Protein AF-0000000080400754 (afdb_homodimer)

Nearest PDB structures (foldseek):
  7edx-assembly1_k  TM=5.421E-01  e=8.596E-01  Homo sapiens

Sequence (170 aa):
MCDSTTAPLRDEIGLPFAPVERAIEAVAAQHNFRVTKPAGDLINALLSEFILQLCHQGSVSASKKRVVNEVHVRTALETLYAARLMCDSTTAPLRDEIGLPFAPVERAIEAVAAQHNFRVTKPAGDLINALLSEFILQLCHQGSVSASKKRVVNEVHVRTALETLYAARL

Organism: NCBI:txid72520

Radius of gyration: 15.94 Å; Cα contacts (8 Å, |Δi|>4): 210; chains: 2; bounding box: 31×52×38 Å

pLDDT: mean 81.17, std 16.95, range [40.53, 96.94]

Structure (mmCIF, N/CA/C/O backbone):
data_AF-0000000080400754-model_v1
#
loop_
_entity.id
_entity.type
_entity.pdbx_description
1 polymer 'Histone-like transcription factor'
#
loop_
_atom_site.group_PDB
_atom_site.id
_atom_site.type_symbol
_atom_site.label_atom_id
_atom_site.label_alt_id
_atom_site.label_comp_id
_atom_site.label_asym_id
_atom_site.label_entity_id
_atom_site.label_seq_id
_atom_site.pdbx_PDB_ins_code
_atom_site.Cartn_x
_atom_site.Cartn_y
_atom_site.Cartn_z
_atom_site.occupancy
_atom_site.B_iso_or_equiv
_atom_site.auth_seq_id
_atom_site.auth_comp_id
_atom_site.auth_asym_id
_atom_site.auth_atom_id
_atom_site.pdbx_PDB_model_num
ATOM 1 N N . MET A 1 1 ? -3.416 -12.273 -19.625 1 42.16 1 MET A N 1
ATOM 2 C CA . MET A 1 1 ? -2.127 -12.125 -18.969 1 42.16 1 MET A CA 1
ATOM 3 C C . MET A 1 1 ? -2.059 -10.805 -18.203 1 42.16 1 MET A C 1
ATOM 5 O O . MET A 1 1 ? -2.871 -9.906 -18.438 1 42.16 1 MET A O 1
ATOM 9 N N . CYS A 1 2 ? -1.812 -10.633 -16.75 1 55.59 2 CYS A N 1
ATOM 10 C CA . CYS A 1 2 ? -2.094 -9.297 -16.234 1 55.59 2 CYS A CA 1
ATOM 11 C C . CYS A 1 2 ? -1.75 -8.234 -17.281 1 55.59 2 CYS A C 1
ATOM 13 O O . CYS A 1 2 ? -0.614 -7.762 -17.328 1 55.59 2 CYS A O 1
ATOM 15 N N . ASP A 1 3 ? -2.049 -8.516 -18.516 1 49.16 3 ASP A N 1
ATOM 16 C CA . ASP A 1 3 ? -1.759 -7.594 -19.609 1 49.16 3 ASP A CA 1
ATOM 17 C C . ASP A 1 3 ? -2.016 -6.148 -19.188 1 49.16 3 ASP A C 1
ATOM 19 O O . ASP A 1 3 ? -2.82 -5.887 -18.297 1 49.16 3 ASP A O 1
ATOM 23 N N . SER A 1 4 ? -1.048 -5.285 -19.578 1 45.06 4 SER A N 1
ATOM 24 C CA . SER A 1 4 ? -0.746 -3.877 -19.359 1 45.06 4 SER A CA 1
ATOM 25 C C . SER A 1 4 ? -2.016 -3.031 -19.375 1 45.06 4 SER A C 1
ATOM 27 O O . SER A 1 4 ? -1.946 -1.8 -19.391 1 45.06 4 SER A O 1
ATOM 29 N N . THR A 1 5 ? -3.016 -3.398 -20.031 1 42.09 5 THR A N 1
ATOM 30 C CA . THR A 1 5 ? -3.949 -2.283 -20.156 1 42.09 5 THR A CA 1
ATOM 31 C C . THR A 1 5 ? -4.309 -1.724 -18.781 1 42.09 5 THR A C 1
ATOM 33 O O . THR A 1 5 ? -4.773 -2.459 -17.906 1 42.09 5 THR A O 1
ATOM 36 N N . THR A 1 6 ? -3.717 -0.628 -18.438 1 45.16 6 THR A N 1
ATOM 37 C CA . THR A 1 6 ? -3.793 0.279 -17.297 1 45.16 6 THR A CA 1
ATOM 38 C C . THR A 1 6 ? -5.227 0.382 -16.797 1 45.16 6 THR A C 1
ATOM 40 O O . THR A 1 6 ? -5.949 1.316 -17.141 1 45.16 6 THR A O 1
ATOM 43 N N . ALA A 1 7 ? -6.129 -0.405 -17.234 1 44.38 7 ALA A N 1
ATOM 44 C CA . ALA A 1 7 ? -7.414 -0.085 -16.625 1 44.38 7 ALA A CA 1
ATOM 45 C C . ALA A 1 7 ? -7.309 -0.057 -15.109 1 44.38 7 ALA A C 1
ATOM 47 O O . ALA A 1 7 ? -6.797 -0.999 -14.5 1 44.38 7 ALA A O 1
ATOM 48 N N . PRO A 1 8 ? -7.031 1.095 -14.609 1 46.59 8 PRO A N 1
ATOM 49 C CA . PRO A 1 8 ? -6.766 1.295 -13.18 1 46.59 8 PRO A CA 1
ATOM 50 C C . PRO A 1 8 ? -7.645 0.418 -12.289 1 46.59 8 PRO A C 1
ATOM 52 O O . PRO A 1 8 ? -8.852 0.314 -12.516 1 46.59 8 PRO A O 1
ATOM 55 N N . LEU A 1 9 ? -7.09 -0.91 -11.891 1 52.78 9 LEU A N 1
ATOM 56 C CA . LEU A 1 9 ? -7.688 -1.558 -10.727 1 52.78 9 LEU A CA 1
ATOM 57 C C . LEU A 1 9 ? -8.578 -0.586 -9.961 1 52.78 9 LEU A C 1
ATOM 59 O O . LEU A 1 9 ? -9.305 -0.99 -9.055 1 52.78 9 LEU A O 1
ATOM 63 N N . ARG A 1 10 ? -8.266 0.669 -10.297 1 51.28 10 ARG A N 1
ATOM 64 C CA . ARG A 1 10 ? -9.109 1.66 -9.633 1 51.28 10 ARG A CA 1
ATOM 65 C C . ARG A 1 10 ? -10.586 1.352 -9.836 1 51.28 10 ARG A C 1
ATOM 67 O O . ARG A 1 10 ? -11.367 1.37 -8.883 1 51.28 10 ARG A O 1
ATOM 74 N N . ASP A 1 11 ? -10.867 1.308 -11.148 1 52.16 11 ASP A N 1
ATOM 75 C CA . ASP A 1 11 ? -12.273 1.069 -11.445 1 52.16 11 ASP A CA 1
ATOM 76 C C . ASP A 1 11 ? -12.727 -0.289 -10.914 1 52.16 11 ASP A C 1
ATOM 78 O O . ASP A 1 11 ? -13.867 -0.437 -10.469 1 52.16 11 ASP A O 1
ATOM 82 N N . GLU A 1 12 ? -11.977 -1.146 -11.062 1 50.47 12 GLU A N 1
ATOM 83 C CA . GLU A 1 12 ? -12.406 -2.48 -10.656 1 50.47 12 GLU A CA 1
ATOM 84 C C . GLU A 1 12 ? -12.312 -2.656 -9.148 1 50.47 12 GLU A C 1
ATOM 86 O O . GLU A 1 12 ? -13.18 -3.27 -8.531 1 50.47 12 GLU A O 1
ATOM 91 N N . ILE A 1 13 ? -11.227 -2.533 -8.805 1 49.5 13 ILE A N 1
ATOM 92 C CA . ILE A 1 13 ? -11.117 -2.736 -7.363 1 49.5 13 ILE A CA 1
ATOM 93 C C . ILE A 1 13 ? -11.672 -1.52 -6.629 1 49.5 13 ILE A C 1
ATOM 95 O O . ILE A 1 13 ? -11.992 -1.598 -5.441 1 49.5 13 ILE A O 1
ATOM 99 N N . GLY A 1 14 ? -12.227 -0.495 -7.59 1 48.38 14 GLY A N 1
ATOM 100 C CA . GLY A 1 14 ? -12.797 0.682 -6.949 1 48.38 14 GLY A CA 1
ATOM 101 C C . GLY A 1 14 ? -11.797 1.426 -6.078 1 48.38 14 GLY A C 1
ATOM 102 O O . GLY A 1 14 ? -10.797 0.854 -5.648 1 48.38 14 GLY A O 1
ATOM 103 N N . LEU A 1 15 ? -11.469 2.666 -6.441 1 50.78 15 LEU A N 1
ATOM 104 C CA . LEU A 1 15 ? -10.891 3.533 -5.422 1 50.78 15 LEU A CA 1
ATOM 105 C C . LEU A 1 15 ? -11.188 2.996 -4.023 1 50.78 15 LEU A C 1
ATOM 107 O O . LEU A 1 15 ? -10.312 3.012 -3.152 1 50.78 15 LEU A O 1
ATOM 111 N N . PRO A 1 16 ? -11.852 3.377 -3.234 1 50.44 16 PRO A N 1
ATOM 112 C CA . PRO A 1 16 ? -11.648 3.859 -1.865 1 50.44 16 PRO A CA 1
ATOM 113 C C . PRO A 1 16 ? -10.805 2.904 -1.021 1 50.44 16 PRO A C 1
ATOM 115 O O . PRO A 1 16 ? -11.258 1.814 -0.673 1 50.44 16 PRO A O 1
ATOM 118 N N . PHE A 1 17 ? -9.609 2.398 -1.528 1 68.12 17 PHE A N 1
ATOM 119 C CA . PHE A 1 17 ? -9.109 1.601 -0.417 1 68.12 17 PHE A CA 1
ATOM 120 C C . PHE A 1 17 ? -9.516 2.211 0.918 1 68.12 17 PHE A C 1
ATOM 122 O O . PHE A 1 17 ? -8.742 2.945 1.533 1 68.12 17 PHE A O 1
ATOM 129 N N . ALA A 1 18 ? -10.93 2.266 0.913 1 74.94 18 ALA A N 1
ATOM 130 C CA . ALA A 1 18 ? -11.523 2.793 2.137 1 74.94 18 ALA A CA 1
ATOM 131 C C . ALA A 1 18 ? -10.812 2.252 3.373 1 74.94 18 ALA A C 1
ATOM 133 O O . ALA A 1 18 ? -10.531 3 4.312 1 74.94 18 ALA A O 1
ATOM 134 N N . PRO A 1 19 ? -10.461 1.078 3.332 1 76.19 19 PRO A N 1
ATOM 135 C CA . PRO A 1 19 ? -9.812 0.575 4.547 1 76.19 19 PRO A CA 1
ATOM 136 C C . PRO A 1 19 ? -8.414 1.142 4.754 1 76.19 19 PRO A C 1
ATOM 138 O O . PRO A 1 19 ? -7.984 1.347 5.891 1 76.19 19 PRO A O 1
ATOM 141 N N . VAL A 1 20 ? -7.727 1.299 3.629 1 83.31 20 VAL A N 1
ATOM 142 C CA . VAL A 1 20 ? -6.41 1.92 3.738 1 83.31 20 VAL A CA 1
ATOM 143 C C . VAL A 1 20 ? -6.559 3.365 4.211 1 83.31 20 VAL A C 1
ATOM 145 O O . VAL A 1 20 ? -5.805 3.824 5.066 1 83.31 20 VAL A O 1
ATOM 148 N N . GLU A 1 21 ? -7.57 4.039 3.662 1 84.75 21 GLU A N 1
ATOM 149 C CA . GLU A 1 21 ? -7.855 5.406 4.094 1 84.75 21 GLU A CA 1
ATOM 150 C C . GLU A 1 21 ? -8.18 5.457 5.582 1 84.75 21 GLU A C 1
ATOM 152 O O . GLU A 1 21 ? -7.695 6.332 6.301 1 84.75 21 GLU A O 1
ATOM 157 N N . ARG A 1 22 ? -8.891 4.559 5.98 1 84.31 22 ARG A N 1
ATOM 158 C CA . ARG A 1 22 ? -9.266 4.5 7.391 1 84.31 22 ARG A CA 1
ATOM 159 C C . ARG A 1 22 ? -8.039 4.25 8.266 1 84.31 22 ARG A C 1
ATOM 161 O O . ARG A 1 22 ? -7.922 4.82 9.352 1 84.31 22 ARG A O 1
ATOM 168 N N . ALA A 1 23 ? -7.191 3.328 7.777 1 84.06 23 ALA A N 1
ATOM 169 C CA . ALA A 1 23 ? -5.953 3.049 8.508 1 84.06 23 ALA A CA 1
ATOM 170 C C . ALA A 1 23 ? -5.086 4.301 8.617 1 84.06 23 ALA A C 1
ATOM 172 O O . ALA A 1 23 ? -4.547 4.598 9.68 1 84.06 23 ALA A O 1
ATOM 173 N N . ILE A 1 24 ? -5.062 5.008 7.559 1 88.38 24 ILE A N 1
ATOM 174 C CA . ILE A 1 24 ? -4.297 6.254 7.535 1 88.38 24 ILE A CA 1
ATOM 175 C C . ILE A 1 24 ? -4.926 7.258 8.5 1 88.38 24 ILE A C 1
ATOM 177 O O . ILE A 1 24 ? -4.223 7.887 9.297 1 88.38 24 ILE A O 1
ATOM 181 N N . GLU A 1 25 ? -6.191 7.328 8.406 1 87.31 25 GLU A N 1
ATOM 182 C CA . GLU A 1 25 ? -6.898 8.258 9.281 1 87.31 25 GLU A CA 1
ATOM 183 C C . GLU A 1 25 ? -6.676 7.914 10.75 1 87.31 25 GLU A C 1
ATOM 185 O O . GLU A 1 25 ? -6.512 8.805 11.586 1 87.31 25 GLU A O 1
ATOM 190 N N . ALA A 1 26 ? -6.719 6.633 11.016 1 85.31 26 ALA A N 1
ATOM 191 C CA . ALA A 1 26 ? -6.504 6.172 12.383 1 85.31 26 ALA A CA 1
ATOM 192 C C . ALA A 1 26 ? -5.109 6.547 12.875 1 85.31 26 ALA A C 1
ATOM 194 O O . ALA A 1 26 ? -4.949 7.055 13.984 1 85.31 26 ALA A O 1
ATOM 195 N N . VAL A 1 27 ? -4.156 6.332 12.094 1 84.56 27 VAL A N 1
ATOM 196 C CA . VAL A 1 27 ? -2.781 6.66 12.445 1 84.56 27 VAL A CA 1
ATOM 197 C C . VAL A 1 27 ? -2.621 8.172 12.547 1 84.56 27 VAL A C 1
ATOM 199 O O . VAL A 1 27 ? -1.955 8.68 13.453 1 84.56 27 VAL A O 1
ATOM 202 N N . ALA A 1 28 ? -3.262 8.828 11.602 1 86.94 28 ALA A N 1
ATOM 203 C CA . ALA A 1 28 ? -3.219 10.289 11.586 1 86.94 28 ALA A CA 1
ATOM 204 C C . ALA A 1 28 ? -3.793 10.867 12.875 1 86.94 28 ALA A C 1
ATOM 206 O O . ALA A 1 28 ? -3.25 11.828 13.422 1 86.94 28 ALA A O 1
ATOM 207 N N . ALA A 1 29 ? -4.84 10.32 13.273 1 86.5 29 ALA A N 1
ATOM 208 C CA . ALA A 1 29 ? -5.473 10.773 14.508 1 86.5 29 ALA A CA 1
ATOM 209 C C . ALA A 1 29 ? -4.559 10.547 15.711 1 86.5 29 ALA A C 1
ATOM 211 O O . ALA A 1 29 ? -4.5 11.383 16.625 1 86.5 29 ALA A O 1
ATOM 212 N N . GLN A 1 30 ? -3.9 9.453 15.703 1 85.75 30 GLN A N 1
ATOM 213 C CA . GLN A 1 30 ? -3.02 9.094 16.812 1 85.75 30 GLN A CA 1
ATOM 214 C C . GLN A 1 30 ? -1.79 10 16.844 1 85.75 30 GLN A C 1
ATOM 216 O O . GLN A 1 30 ? -1.246 10.266 17.922 1 85.75 30 GLN A O 1
ATOM 221 N N . HIS A 1 31 ? -1.426 10.438 15.727 1 84.5 31 HIS A N 1
ATOM 222 C CA . HIS A 1 31 ? -0.169 11.18 15.648 1 84.5 31 HIS A CA 1
ATOM 223 C C . HIS A 1 31 ? -0.409 12.641 15.297 1 84.5 31 HIS A C 1
ATOM 225 O O . HIS A 1 31 ? 0.538 13.383 15.023 1 84.5 31 HIS A O 1
ATOM 231 N N . ASN A 1 32 ? -1.635 13.023 15.172 1 87 32 ASN A N 1
ATOM 232 C CA . ASN A 1 32 ? -2.045 14.414 14.984 1 87 32 ASN A CA 1
ATOM 233 C C . ASN A 1 32 ? -1.575 14.953 13.641 1 87 32 ASN A C 1
ATOM 235 O O . ASN A 1 32 ? -0.951 16.016 13.578 1 87 32 ASN A O 1
ATOM 239 N N . PHE A 1 33 ? -1.796 14.188 12.609 1 89.88 33 PHE A N 1
ATOM 240 C CA . PHE A 1 33 ? -1.544 14.68 11.266 1 89.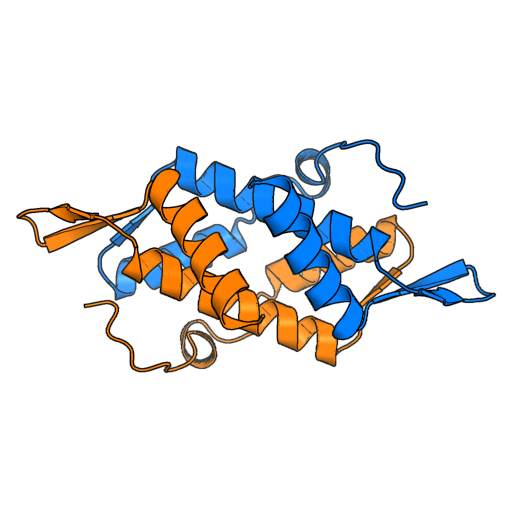88 33 PHE A CA 1
ATOM 241 C C . PHE A 1 33 ? -2.746 14.43 10.359 1 89.88 33 PHE A C 1
ATOM 243 O O . PHE A 1 33 ? -3.672 13.711 10.734 1 89.88 33 PHE A O 1
ATOM 250 N N . ARG A 1 34 ? -2.705 15.164 9.281 1 92.81 34 ARG A N 1
ATOM 251 C CA . ARG A 1 34 ? -3.758 14.961 8.289 1 92.81 34 ARG A CA 1
ATOM 252 C C . ARG A 1 34 ? -3.168 14.727 6.902 1 92.81 34 ARG A C 1
ATOM 254 O O . ARG A 1 34 ? -2.08 15.219 6.598 1 92.81 34 ARG A O 1
ATOM 261 N N . VAL A 1 35 ?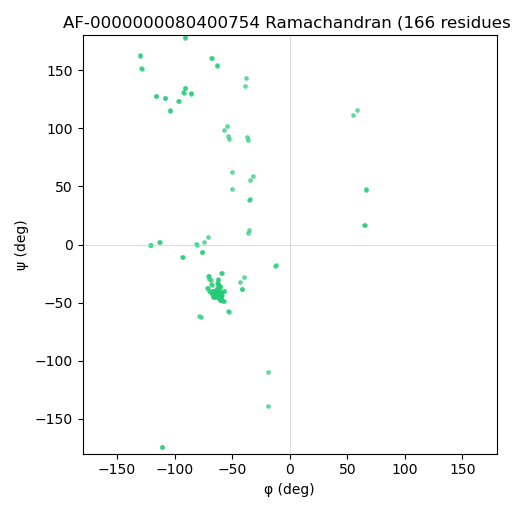 -3.938 13.992 6.16 1 94.81 35 VAL A N 1
ATOM 262 C CA . VAL A 1 35 ? -3.6 13.742 4.762 1 94.81 35 VAL A CA 1
ATOM 263 C C . VAL A 1 35 ? -4.555 14.508 3.852 1 94.81 35 VAL A C 1
ATOM 265 O O . VAL A 1 35 ? -5.773 14.422 4.004 1 94.81 35 VAL A O 1
ATOM 268 N N . THR A 1 36 ? -3.986 15.258 2.988 1 95 36 THR A N 1
ATOM 269 C CA . THR A 1 36 ? -4.82 16.031 2.072 1 95 36 THR A CA 1
ATOM 270 C C . THR A 1 36 ? -5.547 15.109 1.099 1 95 36 THR A C 1
ATOM 272 O O . THR A 1 36 ? -5.133 13.961 0.895 1 95 36 THR A O 1
ATOM 275 N N . LYS A 1 37 ? -6.598 15.602 0.5 1 93.5 37 LYS A N 1
ATOM 276 C CA . LYS A 1 37 ? -7.379 14.812 -0.445 1 93.5 37 LYS A CA 1
ATOM 277 C C . LYS A 1 37 ? -6.523 14.367 -1.629 1 93.5 37 LYS A C 1
ATOM 279 O O . LYS A 1 37 ? -6.523 13.188 -1.994 1 93.5 37 LYS A O 1
ATOM 284 N N . PRO A 1 38 ? -5.75 15.234 -2.244 1 95 38 PRO A N 1
ATOM 285 C CA . PRO A 1 38 ? -4.914 14.797 -3.365 1 95 38 PRO A CA 1
ATOM 286 C C . PRO A 1 38 ? -3.877 13.758 -2.957 1 95 38 PRO A C 1
ATOM 288 O O . PRO A 1 38 ? -3.557 12.859 -3.74 1 95 38 PRO A O 1
ATOM 291 N N . ALA A 1 39 ? -3.381 13.859 -1.787 1 95.06 39 ALA A N 1
ATOM 292 C CA . ALA A 1 39 ? -2.43 12.875 -1.284 1 95.06 39 ALA A CA 1
ATOM 293 C C . ALA A 1 39 ? -3.094 11.508 -1.116 1 95.06 39 ALA A C 1
ATOM 295 O O . ALA A 1 39 ? -2.516 10.484 -1.48 1 95.06 39 ALA A O 1
ATOM 296 N N . GLY A 1 40 ? -4.25 11.539 -0.586 1 92.06 40 GLY A N 1
ATOM 297 C CA . GLY A 1 40 ? -5.023 10.305 -0.489 1 92.06 40 GLY A CA 1
ATOM 298 C C . GLY A 1 40 ? -5.285 9.656 -1.835 1 92.06 40 GLY A C 1
ATOM 299 O O . GLY A 1 40 ? -5.172 8.438 -1.975 1 92.06 40 GLY A O 1
ATOM 300 N N . ASP A 1 41 ? -5.645 10.453 -2.793 1 90.69 41 ASP A N 1
ATOM 301 C CA . ASP A 1 41 ? -5.867 9.961 -4.148 1 90.69 41 ASP A CA 1
ATOM 302 C C . ASP A 1 41 ? -4.594 9.336 -4.719 1 90.69 41 ASP A C 1
ATOM 304 O O . ASP A 1 41 ? -4.648 8.32 -5.406 1 90.69 41 ASP A O 1
ATOM 308 N N . LEU A 1 42 ? -3.525 9.898 -4.406 1 92.19 42 LEU A N 1
ATOM 309 C CA . LEU A 1 42 ? -2.244 9.398 -4.898 1 92.19 42 LEU A CA 1
ATOM 310 C C . LEU A 1 42 ? -1.901 8.055 -4.258 1 92.19 42 LEU A C 1
ATOM 312 O O . LEU A 1 42 ? -1.444 7.137 -4.938 1 92.19 42 LEU A O 1
ATOM 316 N N . ILE A 1 43 ? -2.172 7.961 -3.029 1 92.31 43 ILE A N 1
ATOM 317 C CA . ILE A 1 43 ? -1.912 6.715 -2.314 1 92.31 43 ILE A CA 1
ATOM 318 C C . ILE A 1 43 ? -2.758 5.59 -2.91 1 92.31 43 ILE A C 1
ATOM 320 O O . ILE A 1 43 ? -2.256 4.492 -3.158 1 92.31 43 ILE A O 1
ATOM 324 N N . ASN A 1 44 ? -3.938 5.863 -3.184 1 89.44 44 ASN A N 1
ATOM 325 C CA . ASN A 1 44 ? -4.82 4.867 -3.775 1 89.44 44 ASN A CA 1
ATOM 326 C C . ASN A 1 44 ? -4.348 4.453 -5.164 1 89.44 44 ASN A C 1
ATOM 328 O O . ASN A 1 44 ? -4.406 3.273 -5.52 1 89.44 44 ASN A O 1
ATOM 332 N N . ALA A 1 45 ? -3.953 5.414 -5.906 1 89.19 45 ALA A N 1
ATOM 333 C CA . ALA A 1 45 ? -3.436 5.129 -7.242 1 89.19 45 ALA A CA 1
ATOM 334 C C . ALA A 1 45 ? -2.174 4.273 -7.168 1 89.19 45 ALA A C 1
ATOM 336 O O . ALA A 1 45 ? -2.008 3.334 -7.949 1 89.19 45 ALA A O 1
ATOM 337 N N . LEU A 1 46 ? -1.343 4.57 -6.23 1 91.25 46 LEU A N 1
ATOM 338 C CA . LEU A 1 46 ? -0.098 3.832 -6.047 1 91.25 46 LEU A CA 1
ATOM 339 C C . LEU A 1 46 ? -0.377 2.391 -5.633 1 91.25 46 LEU A C 1
ATOM 341 O O . LEU A 1 46 ? 0.242 1.46 -6.152 1 91.25 46 LEU A O 1
ATOM 345 N N . LEU A 1 47 ? -1.283 2.24 -4.746 1 89.56 47 LEU A N 1
ATOM 346 C CA . LEU A 1 47 ? -1.639 0.906 -4.273 1 89.56 47 LEU A CA 1
ATOM 347 C C . LEU A 1 47 ? -2.229 0.069 -5.402 1 89.56 47 LEU A C 1
ATOM 349 O O . LEU A 1 47 ? -1.89 -1.107 -5.551 1 89.56 47 LEU A O 1
ATOM 353 N N . SER A 1 48 ? -3.033 0.692 -6.227 1 87.31 48 SER A N 1
ATOM 354 C CA . SER A 1 48 ? -3.613 0.004 -7.375 1 87.31 48 SER A CA 1
ATOM 355 C C . SER A 1 48 ? -2.535 -0.431 -8.359 1 87.31 48 SER A C 1
ATOM 357 O O . SER A 1 48 ? -2.561 -1.558 -8.859 1 87.31 48 SER A O 1
ATOM 359 N N . GLU A 1 49 ? -1.64 0.381 -8.602 1 89.69 49 GLU A N 1
ATOM 360 C CA . GLU A 1 49 ? -0.542 0.054 -9.508 1 89.69 49 GLU A CA 1
ATOM 361 C C . GLU A 1 49 ? 0.349 -1.039 -8.922 1 89.69 49 GLU A C 1
ATOM 363 O O . GLU A 1 49 ? 0.813 -1.922 -9.648 1 89.69 49 GLU A O 1
ATOM 368 N N . PHE A 1 50 ? 0.539 -0.866 -7.617 1 90.62 50 PHE A N 1
ATOM 369 C CA . PHE A 1 50 ? 1.35 -1.861 -6.922 1 90.62 50 PHE A CA 1
ATOM 370 C C . PHE A 1 50 ? 0.732 -3.248 -7.051 1 90.62 50 PHE A C 1
ATOM 372 O O . PHE A 1 50 ? 1.428 -4.215 -7.371 1 90.62 50 PHE A O 1
ATOM 379 N N . ILE A 1 51 ? -0.469 -3.402 -6.883 1 90.25 51 ILE A N 1
ATOM 380 C CA . ILE A 1 51 ? -1.165 -4.684 -6.969 1 90.25 51 ILE A CA 1
ATOM 381 C C . ILE A 1 51 ? -1.084 -5.219 -8.398 1 90.25 51 ILE A C 1
ATOM 383 O O . ILE A 1 51 ? -0.869 -6.414 -8.609 1 90.25 51 ILE A O 1
ATOM 387 N N . LEU A 1 52 ? -1.232 -4.355 -9.297 1 88.88 52 LEU A N 1
ATOM 388 C CA . LEU A 1 52 ? -1.114 -4.766 -10.695 1 88.88 52 LEU A CA 1
ATOM 389 C C . LEU A 1 52 ? 0.292 -5.277 -10.992 1 88.88 52 LEU A C 1
ATOM 391 O O . LEU A 1 52 ? 0.458 -6.266 -11.711 1 88.88 52 LEU A O 1
ATOM 395 N N . GLN A 1 53 ? 1.3 -4.598 -10.492 1 92.19 53 GLN A N 1
ATOM 396 C CA . GLN A 1 53 ? 2.682 -5.02 -10.695 1 92.19 53 GLN A CA 1
ATOM 397 C C . GLN A 1 53 ? 2.936 -6.383 -10.055 1 92.19 53 GLN A C 1
ATOM 399 O O . GLN A 1 53 ? 3.725 -7.18 -10.57 1 92.19 53 GLN A O 1
ATOM 404 N N . LEU A 1 54 ? 2.248 -6.648 -8.93 1 92.69 54 LEU A N 1
ATOM 405 C CA . LEU A 1 54 ? 2.375 -7.969 -8.32 1 92.69 54 LEU A CA 1
ATOM 406 C C . LEU A 1 54 ? 1.979 -9.062 -9.297 1 92.69 54 LEU A C 1
ATOM 408 O O . LEU A 1 54 ? 2.715 -10.039 -9.484 1 92.69 54 LEU A O 1
ATOM 412 N N . CYS A 1 55 ? 0.876 -8.898 -9.906 1 89.56 55 CYS A N 1
ATOM 413 C CA . CYS A 1 55 ? 0.393 -9.867 -10.883 1 89.56 55 CYS A CA 1
ATOM 414 C C . CYS A 1 55 ? 1.406 -10.062 -12.008 1 89.56 55 CYS A C 1
ATOM 416 O O . CYS A 1 55 ? 1.659 -11.188 -12.43 1 89.56 55 CYS A O 1
ATOM 418 N N . HIS A 1 56 ? 1.99 -9.047 -12.43 1 89.69 56 HIS A N 1
ATOM 419 C CA . HIS A 1 56 ? 2.932 -9.086 -13.539 1 89.69 56 HIS A CA 1
ATOM 420 C C . HIS A 1 56 ? 4.223 -9.797 -13.148 1 89.69 56 HIS A C 1
ATOM 422 O O . HIS A 1 56 ? 4.879 -10.414 -13.992 1 89.69 56 HIS A O 1
ATOM 428 N N . GLN A 1 57 ? 4.578 -9.773 -11.836 1 92.88 57 GLN A N 1
ATOM 429 C CA . GLN A 1 57 ? 5.879 -10.258 -11.391 1 92.88 57 GLN A CA 1
ATOM 430 C C . GLN A 1 57 ? 5.805 -11.727 -10.977 1 92.88 57 GLN A C 1
ATOM 432 O O . GLN A 1 57 ? 6.836 -12.375 -10.789 1 92.88 57 GLN A O 1
ATOM 437 N N . GLY A 1 58 ? 4.633 -12.289 -10.852 1 93.19 58 GLY A N 1
ATOM 438 C CA . GLY A 1 58 ? 4.469 -13.664 -10.414 1 93.19 58 GLY A CA 1
ATOM 439 C C . GLY A 1 58 ? 5.094 -14.672 -11.367 1 93.19 58 GLY A C 1
ATOM 440 O O . GLY A 1 58 ? 5.32 -14.367 -12.539 1 93.19 58 GLY A O 1
ATOM 441 N N . SER A 1 59 ? 5.461 -15.797 -10.805 1 93.31 59 SER A N 1
ATOM 442 C CA . SER A 1 59 ? 5.992 -16.891 -11.609 1 93.31 59 SER A CA 1
ATOM 443 C C . SER A 1 59 ? 4.871 -17.766 -12.164 1 93.31 59 SER A C 1
ATOM 445 O O . SER A 1 59 ? 3.914 -18.078 -11.453 1 93.31 59 SER A O 1
ATOM 447 N N . VAL A 1 60 ? 4.906 -18.031 -13.453 1 88.06 60 VAL A N 1
ATOM 448 C CA . VAL A 1 60 ? 3.879 -18.828 -14.117 1 88.06 60 VAL A CA 1
ATOM 449 C C . VAL A 1 60 ? 4.344 -20.281 -14.219 1 88.06 60 VAL A C 1
ATOM 451 O O . VAL A 1 60 ? 5.473 -20.547 -14.633 1 88.06 60 VAL A O 1
ATOM 454 N N . SER A 1 61 ? 3.531 -21.172 -13.672 1 83.69 61 SER A N 1
ATOM 455 C CA . SER A 1 61 ? 3.781 -22.609 -13.789 1 83.69 61 SER A CA 1
ATOM 456 C C . SER A 1 61 ? 3.096 -23.188 -15.016 1 83.69 61 SER A C 1
ATOM 458 O O . SER A 1 61 ? 2.455 -22.469 -15.781 1 83.69 61 SER A O 1
ATOM 460 N N . ALA A 1 62 ? 3.311 -24.469 -15.188 1 85.69 62 ALA A N 1
ATOM 461 C CA . ALA A 1 62 ? 2.703 -25.203 -16.281 1 85.69 62 ALA A CA 1
ATOM 462 C C . ALA A 1 62 ? 1.18 -25.125 -16.219 1 85.69 62 ALA A C 1
ATOM 464 O O . ALA A 1 62 ? 0.506 -25.172 -17.25 1 85.69 62 ALA A O 1
ATOM 465 N N . SER A 1 63 ? 0.57 -24.906 -15.078 1 84.88 63 SER A N 1
ATOM 466 C CA . SER A 1 63 ? -0.869 -24.812 -14.859 1 84.88 63 SER A CA 1
ATOM 467 C C . SER A 1 63 ? -1.396 -23.422 -15.227 1 84.88 63 SER A C 1
ATOM 469 O O . SER A 1 63 ? -2.6 -23.172 -15.156 1 84.88 63 SER A O 1
ATOM 471 N N . LYS A 1 64 ? -0.428 -22.625 -15.672 1 84 64 LYS A N 1
ATOM 472 C CA . LYS A 1 64 ? -0.716 -21.234 -16.047 1 84 64 LYS A CA 1
ATOM 473 C C . LYS A 1 64 ? -1.176 -20.422 -14.852 1 84 64 LYS A C 1
ATOM 475 O O . LYS A 1 64 ? -1.895 -19.438 -15 1 84 64 LYS A O 1
ATOM 480 N N . LYS A 1 65 ? -0.872 -21.031 -13.672 1 86.69 65 LYS A N 1
ATOM 481 C CA . LYS A 1 65 ? -1.177 -20.266 -12.453 1 86.69 65 LYS A CA 1
ATOM 482 C C . LYS A 1 65 ? 0.027 -19.453 -12 1 86.69 65 LYS A C 1
ATOM 484 O O . LYS A 1 65 ? 1.15 -19.953 -11.961 1 86.69 65 LYS A O 1
ATOM 489 N N . ARG A 1 66 ? -0.239 -18.203 -11.734 1 92.19 66 ARG A N 1
ATOM 490 C CA . ARG A 1 66 ? 0.846 -17.344 -11.266 1 92.19 66 ARG A CA 1
ATOM 491 C C . ARG A 1 66 ? 0.94 -17.359 -9.742 1 92.19 66 ARG A C 1
ATOM 493 O O . ARG A 1 66 ? -0.08 -17.359 -9.055 1 92.19 66 ARG A O 1
ATOM 500 N N . VAL A 1 67 ? 2.191 -17.5 -9.289 1 95.12 67 VAL A N 1
ATOM 501 C CA . VAL A 1 67 ? 2.43 -17.438 -7.855 1 95.12 67 VAL A CA 1
ATOM 502 C C . VAL A 1 67 ? 3.305 -16.234 -7.527 1 95.12 67 VAL A C 1
ATOM 504 O O . VAL A 1 67 ? 4.355 -16.031 -8.141 1 95.12 67 VAL A O 1
ATOM 507 N N . VAL A 1 68 ? 2.863 -15.461 -6.633 1 96.25 68 VAL A N 1
ATOM 508 C CA . VAL A 1 68 ? 3.586 -14.289 -6.152 1 96.25 68 VAL A CA 1
ATOM 509 C C . VAL A 1 68 ? 4.199 -14.586 -4.785 1 96.25 68 VAL A C 1
ATOM 511 O O . VAL A 1 68 ? 3.48 -14.883 -3.828 1 96.25 68 VAL A O 1
ATOM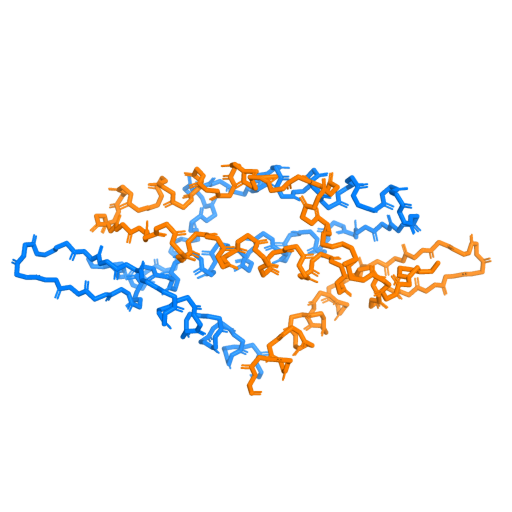 514 N N . ASN A 1 69 ? 5.488 -14.586 -4.684 1 96.88 69 ASN A N 1
ATOM 515 C CA . ASN A 1 69 ? 6.211 -14.742 -3.428 1 96.88 69 ASN A CA 1
ATOM 516 C C . ASN A 1 69 ? 6.918 -13.453 -3.02 1 96.88 69 ASN A C 1
ATOM 518 O O . ASN A 1 69 ? 6.707 -12.406 -3.629 1 96.88 69 ASN A O 1
ATOM 522 N N . GLU A 1 70 ? 7.734 -13.461 -1.95 1 96.81 70 GLU A N 1
ATOM 523 C CA . GLU A 1 70 ? 8.359 -12.281 -1.366 1 96.81 70 GLU A CA 1
ATOM 524 C C . GLU A 1 70 ? 9.289 -11.594 -2.365 1 96.81 70 GLU A C 1
ATOM 526 O O . GLU A 1 70 ? 9.398 -10.367 -2.385 1 96.81 70 GLU A O 1
ATOM 531 N N . VAL A 1 71 ? 9.945 -12.5 -3.166 1 96.38 71 VAL A N 1
ATOM 532 C CA . VAL A 1 71 ? 10.867 -11.953 -4.152 1 96.38 71 VAL A CA 1
ATOM 533 C C . VAL A 1 71 ? 10.094 -11.117 -5.172 1 96.38 71 VAL A C 1
ATOM 535 O O . VAL A 1 71 ? 10.531 -10.023 -5.539 1 96.38 71 VAL A O 1
ATOM 538 N N . HIS A 1 72 ? 8.914 -11.594 -5.566 1 96.62 72 HIS A N 1
ATOM 539 C CA . HIS A 1 72 ? 8.078 -10.867 -6.52 1 96.62 72 HIS A CA 1
ATOM 540 C C . HIS A 1 72 ? 7.551 -9.57 -5.914 1 96.62 72 HIS A C 1
ATOM 542 O O . HIS A 1 72 ? 7.398 -8.57 -6.617 1 96.62 72 HIS A O 1
ATOM 548 N N . VAL A 1 73 ? 7.246 -9.508 -4.613 1 95.94 73 VAL A N 1
ATOM 549 C CA . VAL A 1 73 ? 6.781 -8.305 -3.934 1 95.94 73 VAL A CA 1
ATOM 550 C C . VAL A 1 73 ? 7.863 -7.227 -3.996 1 95.94 73 VAL A C 1
ATOM 552 O O . VAL A 1 73 ? 7.582 -6.066 -4.312 1 95.94 73 VAL A O 1
ATOM 555 N N . ARG A 1 74 ? 9.031 -7.613 -3.768 1 94.69 74 ARG A N 1
ATOM 556 C CA . ARG A 1 74 ? 10.148 -6.668 -3.783 1 94.69 74 ARG A CA 1
ATOM 557 C C . ARG A 1 74 ? 10.375 -6.121 -5.188 1 94.69 74 ARG A C 1
ATOM 559 O O . ARG A 1 74 ? 10.578 -4.918 -5.363 1 94.69 74 ARG A O 1
ATOM 566 N N . THR A 1 75 ? 10.336 -7.059 -6.098 1 94.88 75 THR A N 1
ATOM 567 C CA . THR A 1 75 ? 10.531 -6.633 -7.48 1 94.88 75 THR A CA 1
ATOM 568 C C . THR A 1 75 ? 9.414 -5.684 -7.914 1 94.88 75 THR A C 1
ATOM 570 O O . THR A 1 75 ? 9.656 -4.738 -8.664 1 94.88 75 THR A O 1
ATOM 573 N N . ALA A 1 76 ? 8.211 -5.926 -7.496 1 93.31 76 ALA A N 1
ATOM 574 C CA . ALA A 1 76 ? 7.078 -5.055 -7.801 1 93.31 76 ALA A CA 1
ATOM 575 C C . ALA A 1 76 ? 7.281 -3.66 -7.211 1 93.31 76 ALA A C 1
ATOM 577 O O . ALA A 1 76 ? 7.004 -2.654 -7.867 1 93.31 76 ALA A O 1
ATOM 578 N N . LEU A 1 77 ? 7.746 -3.611 -5.926 1 93.06 77 LEU A N 1
ATOM 579 C CA . LEU A 1 77 ? 8.031 -2.336 -5.273 1 93.06 77 LEU A CA 1
ATOM 580 C C . LEU A 1 77 ? 9.117 -1.573 -6.02 1 93.06 77 LEU A C 1
ATOM 582 O O . LEU A 1 77 ? 8.984 -0.37 -6.258 1 93.06 77 LEU A O 1
ATOM 586 N N . GLU A 1 78 ? 10.133 -2.312 -6.41 1 91.31 78 GLU A N 1
ATOM 587 C CA . GLU A 1 78 ? 11.219 -1.719 -7.184 1 91.31 78 GLU A CA 1
ATOM 588 C C . GLU A 1 78 ? 10.711 -1.143 -8.5 1 91.31 78 GLU A C 1
ATOM 590 O O . GLU A 1 78 ? 11.07 -0.026 -8.875 1 91.31 78 GLU A O 1
ATOM 595 N N . THR A 1 79 ? 9.906 -1.886 -9.18 1 90.94 79 THR A N 1
ATOM 596 C CA . THR A 1 79 ? 9.359 -1.458 -10.461 1 90.94 79 THR A CA 1
ATOM 597 C C . THR A 1 79 ? 8.469 -0.228 -10.281 1 90.94 79 THR A C 1
ATOM 599 O O . THR A 1 79 ? 8.562 0.725 -11.062 1 90.94 79 THR A O 1
ATOM 602 N N . LEU A 1 80 ? 7.66 -0.201 -9.289 1 87.25 80 LEU A N 1
ATOM 603 C CA . LEU A 1 80 ? 6.777 0.92 -8.984 1 87.25 80 LEU A CA 1
ATOM 604 C C . LEU A 1 80 ? 7.582 2.188 -8.719 1 87.25 80 LEU A C 1
ATOM 606 O O . LEU A 1 80 ? 7.273 3.25 -9.266 1 87.25 80 LEU A O 1
ATOM 610 N N . TYR A 1 81 ? 8.594 2.039 -7.898 1 87.69 81 TYR A N 1
ATOM 611 C CA . TYR A 1 81 ? 9.422 3.189 -7.551 1 87.69 81 TYR A CA 1
ATOM 612 C C . TYR A 1 81 ? 10.219 3.676 -8.758 1 87.69 81 TYR A C 1
ATOM 614 O O . TYR A 1 81 ? 10.297 4.879 -9.008 1 87.69 81 TYR A O 1
ATOM 622 N N . ALA A 1 82 ? 10.758 2.789 -9.484 1 86.38 82 ALA A N 1
ATOM 623 C CA . ALA A 1 82 ? 11.57 3.141 -10.648 1 86.38 82 ALA A CA 1
ATOM 624 C C . ALA A 1 82 ? 10.734 3.877 -11.688 1 86.38 82 ALA A C 1
ATOM 626 O O . ALA A 1 82 ? 11.242 4.75 -12.398 1 86.38 82 ALA A O 1
ATOM 627 N N . ALA A 1 83 ? 9.477 3.615 -11.773 1 80.56 83 ALA A N 1
ATOM 628 C CA . ALA A 1 83 ? 8.578 4.23 -12.75 1 80.56 83 ALA A CA 1
ATOM 629 C C . ALA A 1 83 ? 8.227 5.66 -12.344 1 80.56 83 ALA A C 1
ATOM 631 O O . ALA A 1 83 ? 7.699 6.43 -13.148 1 80.56 83 ALA A O 1
ATOM 632 N N . ARG A 1 84 ? 8.609 6.16 -11.172 1 77.12 84 ARG A N 1
ATOM 633 C CA . ARG A 1 84 ? 8.203 7.465 -10.664 1 77.12 84 ARG A CA 1
ATOM 634 C C . ARG A 1 84 ? 9.414 8.359 -10.414 1 77.12 84 ARG A C 1
ATOM 636 O O . ARG A 1 84 ? 9.273 9.5 -9.969 1 77.12 84 ARG A O 1
ATOM 643 N N . LEU A 1 85 ? 10.625 7.836 -10.68 1 68.62 85 LEU A N 1
ATOM 644 C CA . LEU A 1 85 ? 11.836 8.656 -10.711 1 68.62 85 LEU A CA 1
ATOM 645 C C . LEU A 1 85 ? 11.992 9.352 -12.055 1 68.62 85 LEU A C 1
ATOM 647 O O . LEU A 1 85 ? 11.57 8.82 -13.086 1 68.62 85 LEU A O 1
ATOM 651 N N . MET B 1 1 ? 5.91 13.258 18.438 1 40.53 1 MET B N 1
ATOM 652 C CA . MET B 1 1 ? 6.504 13.406 17.109 1 40.53 1 MET B CA 1
ATOM 653 C C . MET B 1 1 ? 6.566 12.07 16.391 1 40.53 1 MET B C 1
ATOM 655 O O . MET B 1 1 ? 6.469 11.016 17.016 1 40.53 1 MET B O 1
ATOM 659 N N . CYS B 1 2 ? 5.867 11.742 15.133 1 53.88 2 CYS B N 1
ATOM 660 C CA . CYS B 1 2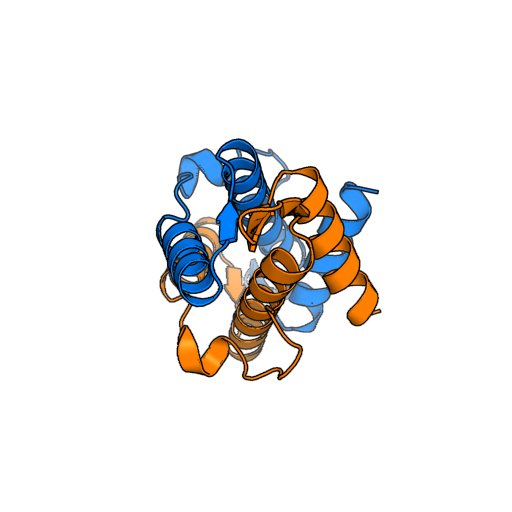 ? 5.848 10.328 14.773 1 53.88 2 CYS B CA 1
ATOM 661 C C . CYS B 1 2 ? 7.152 9.648 15.18 1 53.88 2 CYS B C 1
ATOM 663 O O . CYS B 1 2 ? 8.102 9.602 14.391 1 53.88 2 CYS B O 1
ATOM 665 N N . ASP B 1 3 ? 7.699 9.992 16.312 1 47.53 3 ASP B N 1
ATOM 666 C CA . ASP B 1 3 ? 8.953 9.445 16.812 1 47.53 3 ASP B CA 1
ATOM 667 C C . ASP B 1 3 ? 9.07 7.953 16.5 1 47.53 3 ASP B C 1
ATOM 669 O O . ASP B 1 3 ? 8.055 7.273 16.312 1 47.53 3 ASP B O 1
ATOM 673 N N . SER B 1 4 ? 10.352 7.555 16.188 1 43.75 4 SER B N 1
ATOM 674 C CA . SER B 1 4 ? 11.008 6.359 15.672 1 43.75 4 SER B CA 1
ATOM 675 C C . SER B 1 4 ? 10.461 5.098 16.328 1 43.75 4 SER B C 1
ATOM 677 O O . SER B 1 4 ? 11 4.008 16.141 1 43.75 4 SER B O 1
ATOM 679 N N . THR B 1 5 ? 10.062 5.133 17.516 1 41.34 5 THR B N 1
ATOM 680 C CA . THR B 1 5 ? 9.984 3.771 18.031 1 41.34 5 THR B CA 1
ATOM 681 C C . THR B 1 5 ? 9.062 2.912 17.172 1 41.34 5 THR B C 1
ATOM 683 O O . THR B 1 5 ? 7.887 3.232 17 1 41.34 5 THR B O 1
ATOM 686 N N . THR B 1 6 ? 9.656 2.174 16.312 1 44.53 6 THR B N 1
ATOM 687 C CA . THR B 1 6 ? 9.227 1.172 15.344 1 44.53 6 THR B CA 1
ATOM 688 C C . THR B 1 6 ? 8.055 0.358 15.883 1 44.53 6 THR B C 1
ATOM 690 O O . THR B 1 6 ? 8.25 -0.722 16.453 1 44.53 6 THR B O 1
ATOM 693 N N . ALA B 1 7 ? 7.473 0.764 16.906 1 44.22 7 ALA B N 1
ATOM 694 C CA . ALA B 1 7 ? 6.41 -0.175 17.266 1 44.22 7 ALA B CA 1
ATOM 695 C C . ALA B 1 7 ? 5.473 -0.417 16.094 1 44.22 7 ALA B C 1
ATOM 697 O O . ALA B 1 7 ? 5.027 0.531 15.438 1 44.22 7 ALA B O 1
ATOM 698 N N . PRO B 1 8 ? 5.793 -1.439 15.383 1 47.25 8 PRO B N 1
ATOM 699 C CA . PRO B 1 8 ? 5.105 -1.771 14.141 1 47.25 8 PRO B CA 1
ATOM 700 C C . PRO B 1 8 ? 3.609 -1.463 14.188 1 47.25 8 PRO B C 1
ATOM 702 O O . PRO B 1 8 ? 2.934 -1.83 15.156 1 47.25 8 PRO B O 1
ATOM 705 N N . LEU B 1 9 ? 3.201 -0.107 13.75 1 52.09 9 LEU B N 1
ATOM 706 C CA . LEU B 1 9 ? 1.795 0.059 13.398 1 52.09 9 LEU B CA 1
ATOM 707 C C . LEU B 1 9 ? 1.103 -1.293 13.273 1 52.09 9 LEU B C 1
ATOM 709 O O . LEU B 1 9 ? -0.127 -1.362 13.211 1 52.09 9 LEU B O 1
ATOM 713 N N . ARG B 1 10 ? 2.076 -2.248 13.133 1 50.38 10 ARG B N 1
ATOM 714 C CA . ARG B 1 10 ? 1.525 -3.596 13.031 1 50.38 10 ARG B CA 1
ATOM 715 C C . ARG B 1 10 ? 0.593 -3.895 14.195 1 50.38 10 ARG B C 1
ATOM 717 O O . ARG B 1 10 ? -0.521 -4.383 14 1 50.38 10 ARG B O 1
ATOM 724 N N . ASP B 1 11 ? 1.25 -3.729 15.367 1 51.31 11 ASP B N 1
ATOM 725 C CA . ASP B 1 11 ? 0.482 -4.039 16.562 1 51.31 11 ASP B CA 1
ATOM 726 C C . ASP B 1 11 ? -0.701 -3.088 16.719 1 51.31 11 ASP B C 1
ATOM 728 O O . ASP B 1 11 ? -1.772 -3.49 17.188 1 51.31 11 ASP B O 1
ATOM 732 N N . GLU B 1 12 ? -0.456 -1.954 16.531 1 48.38 12 GLU B N 1
ATOM 733 C CA . GLU B 1 12 ? -1.526 -0.995 16.797 1 48.38 12 GLU B CA 1
ATOM 734 C C . GLU B 1 12 ? -2.557 -1.003 15.664 1 48.38 12 GLU B C 1
ATOM 736 O O . GLU B 1 12 ? -3.758 -0.881 15.914 1 48.38 12 GLU B O 1
ATOM 741 N N . ILE B 1 13 ? -2.057 -0.68 14.727 1 48.56 13 ILE B N 1
ATOM 742 C CA . ILE B 1 13 ? -3.057 -0.645 13.664 1 48.56 13 ILE B CA 1
ATOM 743 C C . ILE B 1 13 ? -3.465 -2.068 13.289 1 48.56 13 ILE B C 1
ATOM 745 O O . ILE B 1 13 ? -4.461 -2.271 12.594 1 48.56 13 ILE B O 1
ATOM 749 N N . GLY B 1 14 ? -2.83 -3.107 14.242 1 46.88 14 GLY B N 1
ATOM 750 C CA . GLY B 1 14 ? -3.221 -4.469 13.922 1 46.88 14 GLY B CA 1
ATOM 751 C C . GLY B 1 14 ? -2.926 -4.848 12.484 1 46.88 14 GLY B C 1
ATOM 752 O O . GLY B 1 14 ? -2.787 -3.977 11.617 1 46.88 14 GLY B O 1
ATOM 753 N N . LEU B 1 15 ? -1.961 -5.758 12.383 1 49.34 15 LEU B N 1
ATOM 754 C CA . LEU B 1 15 ? -2.086 -6.465 11.117 1 49.34 15 LEU B CA 1
ATOM 755 C C . LEU B 1 15 ? -3.486 -6.293 10.531 1 49.34 15 LEU B C 1
ATOM 757 O O . LEU B 1 15 ? -4.246 -5.43 10.984 1 49.34 15 LEU B O 1
ATOM 761 N N . PRO B 1 16 ? -4.098 -7.035 10.047 1 49.03 16 PRO B N 1
ATOM 762 C CA . PRO B 1 16 ? -4.559 -7.621 8.789 1 49.03 16 PRO B CA 1
ATOM 763 C C . PRO B 1 16 ? -5.066 -6.574 7.801 1 49.03 16 PRO B C 1
ATOM 765 O O . PRO B 1 16 ? -6.074 -5.914 8.062 1 49.03 16 PRO B O 1
ATOM 768 N N . PHE B 1 17 ? -4.203 -5.59 7.301 1 67.75 17 PHE B N 1
ATOM 769 C CA . PHE B 1 17 ? -4.91 -4.879 6.238 1 67.75 17 PHE B CA 1
ATOM 770 C C . PHE B 1 17 ? -5.824 -5.828 5.469 1 67.75 17 PHE B C 1
ATOM 772 O O . PHE B 1 17 ? -5.449 -6.336 4.41 1 67.75 17 PHE B O 1
ATOM 779 N N . ALA B 1 18 ? -6.688 -6.434 6.391 1 75.25 18 ALA B N 1
ATOM 780 C CA . ALA B 1 18 ? -7.668 -7.348 5.809 1 75.25 18 ALA B CA 1
ATOM 781 C C . ALA B 1 18 ? -8.25 -6.777 4.516 1 75.25 18 ALA B C 1
ATOM 783 O O . ALA B 1 18 ? -8.383 -7.496 3.523 1 75.25 18 ALA B O 1
ATOM 784 N N . PRO B 1 19 ? -8.469 -5.578 4.484 1 76.12 19 PRO B N 1
ATOM 785 C CA . PRO B 1 19 ? -9.062 -5.066 3.248 1 76.12 19 PRO B CA 1
ATOM 786 C C . PRO B 1 19 ? -8.078 -5.059 2.08 1 76.12 19 PRO B C 1
ATOM 788 O O . PRO B 1 19 ? -8.484 -5.25 0.929 1 76.12 19 PRO B O 1
ATOM 791 N N . VAL B 1 20 ? -6.84 -4.746 2.416 1 83.25 20 VAL B N 1
ATOM 792 C CA . VAL B 1 20 ? -5.828 -4.812 1.365 1 83.25 20 VAL B CA 1
ATOM 793 C C . VAL B 1 20 ? -5.672 -6.254 0.886 1 83.25 20 VAL B C 1
ATOM 795 O O . VAL B 1 20 ? -5.582 -6.508 -0.317 1 83.25 20 VAL B O 1
ATOM 798 N N . GLU B 1 21 ? -5.691 -7.168 1.856 1 84.81 21 GLU B N 1
ATOM 799 C CA . GLU B 1 21 ? -5.621 -8.586 1.511 1 84.81 21 GLU B CA 1
ATOM 800 C C . GLU B 1 21 ? -6.797 -8.992 0.627 1 84.81 21 GLU B C 1
ATOM 802 O O . GLU B 1 21 ? -6.617 -9.703 -0.368 1 84.81 21 GLU B O 1
ATOM 807 N N . ARG B 1 22 ? -7.863 -8.531 0.955 1 84.5 22 ARG B N 1
ATOM 808 C CA . ARG B 1 22 ? -9.055 -8.852 0.176 1 84.5 22 ARG B CA 1
ATOM 809 C C . ARG B 1 22 ? -8.961 -8.273 -1.233 1 84.5 22 ARG B C 1
ATOM 811 O O . ARG B 1 22 ? -9.375 -8.914 -2.199 1 84.5 22 ARG B O 1
ATOM 818 N N . ALA B 1 23 ? -8.445 -7.035 -1.295 1 83.94 23 ALA B N 1
ATOM 819 C CA . ALA B 1 23 ? -8.25 -6.406 -2.6 1 83.94 23 ALA B CA 1
ATOM 820 C C . ALA B 1 23 ? -7.281 -7.215 -3.455 1 83.94 23 ALA B C 1
ATOM 822 O O . ALA B 1 23 ? -7.527 -7.438 -4.645 1 83.94 23 ALA B O 1
ATOM 823 N N . ILE B 1 24 ? -6.285 -7.66 -2.82 1 88.44 24 ILE B N 1
ATOM 824 C CA . ILE B 1 24 ? -5.297 -8.477 -3.512 1 88.44 24 ILE B CA 1
ATOM 825 C C . ILE B 1 24 ? -5.938 -9.789 -3.961 1 88.44 24 ILE B C 1
ATOM 827 O O . ILE B 1 24 ? -5.773 -10.211 -5.109 1 88.44 24 ILE B O 1
ATOM 831 N N . GLU B 1 25 ? -6.656 -10.344 -3.055 1 88 25 GLU B N 1
ATOM 832 C CA . GLU B 1 25 ? -7.324 -11.602 -3.375 1 88 25 GLU B CA 1
ATOM 833 C C . GLU B 1 25 ? -8.289 -11.438 -4.547 1 88 25 GLU B C 1
ATOM 835 O O . GLU B 1 25 ? -8.383 -12.305 -5.41 1 88 25 GLU B O 1
ATOM 840 N N . ALA B 1 26 ? -8.992 -10.328 -4.508 1 85.69 26 ALA B N 1
ATOM 841 C CA . ALA B 1 26 ? -9.938 -10.039 -5.582 1 85.69 26 ALA B CA 1
ATOM 842 C C . ALA B 1 26 ? -9.219 -9.914 -6.922 1 85.69 26 ALA B C 1
ATOM 844 O O . ALA B 1 26 ? -9.656 -10.492 -7.922 1 85.69 26 ALA B O 1
ATOM 845 N N . VAL B 1 27 ? -8.172 -9.219 -6.949 1 84.88 27 VAL B N 1
ATOM 846 C CA . VAL B 1 27 ? -7.402 -9.031 -8.172 1 84.88 27 VAL B CA 1
ATOM 847 C C . VAL B 1 27 ? -6.773 -10.359 -8.594 1 84.88 27 VAL B C 1
ATOM 849 O O . VAL B 1 27 ? -6.75 -10.695 -9.781 1 84.88 27 VAL B O 1
ATOM 852 N N . ALA B 1 28 ? -6.316 -11.055 -7.586 1 87.56 28 ALA B N 1
ATOM 853 C CA . ALA B 1 28 ? -5.707 -12.359 -7.832 1 87.56 28 ALA B CA 1
ATOM 854 C C . ALA B 1 28 ? -6.703 -13.32 -8.484 1 87.56 28 ALA B C 1
ATOM 856 O O . ALA B 1 28 ? -6.348 -14.062 -9.406 1 87.56 28 ALA B O 1
ATOM 857 N N . ALA B 1 29 ? -7.848 -13.305 -7.996 1 87.06 29 ALA B N 1
ATOM 858 C CA . ALA B 1 29 ? -8.891 -14.156 -8.555 1 87.06 29 ALA B CA 1
ATOM 859 C C . ALA B 1 29 ? -9.195 -13.773 -10 1 87.06 29 ALA B C 1
ATOM 861 O O . ALA B 1 29 ? -9.422 -14.648 -10.844 1 87.06 29 ALA B O 1
ATOM 862 N N . GLN B 1 30 ? -9.211 -12.516 -10.258 1 86.06 30 GLN B N 1
ATOM 863 C CA . GLN B 1 30 ? -9.523 -12.016 -11.594 1 86.06 30 GLN B CA 1
ATOM 864 C C . GLN B 1 30 ? -8.422 -12.359 -12.586 1 86.06 30 GLN B C 1
ATOM 866 O O . GLN B 1 30 ? -8.688 -12.562 -13.773 1 86.06 30 GLN B O 1
ATOM 871 N N . HIS B 1 31 ? -7.262 -12.43 -12.078 1 85 31 HIS B N 1
ATOM 872 C CA . HIS B 1 31 ? -6.129 -12.594 -12.977 1 85 31 HIS B CA 1
ATOM 873 C C . HIS B 1 31 ? -5.477 -13.961 -12.797 1 85 31 HIS B C 1
ATOM 875 O O . HIS B 1 31 ? -4.402 -14.219 -13.352 1 85 31 HIS B O 1
ATOM 881 N N . ASN B 1 32 ? -6.016 -14.773 -11.945 1 87.44 32 ASN B N 1
ATOM 882 C CA . ASN B 1 32 ? -5.609 -16.156 -11.758 1 87.44 32 ASN B CA 1
ATOM 883 C C . ASN B 1 32 ? -4.199 -16.266 -11.188 1 87.44 32 ASN B C 1
ATOM 885 O O . ASN B 1 32 ? -3.352 -16.969 -11.734 1 87.44 32 ASN B O 1
ATOM 889 N N . PHE B 1 33 ? -3.965 -15.5 -10.164 1 90.31 33 PHE B N 1
ATOM 890 C CA . PHE B 1 33 ? -2.715 -15.641 -9.43 1 90.31 33 PHE B CA 1
ATOM 891 C C . PHE B 1 33 ? -2.977 -15.75 -7.934 1 90.31 33 PHE B C 1
ATOM 893 O O . PHE B 1 33 ? -4.102 -15.531 -7.477 1 90.31 33 PHE B O 1
ATOM 900 N N . ARG B 1 34 ? -1.954 -16.219 -7.297 1 92.94 34 ARG B N 1
ATOM 901 C CA . ARG B 1 34 ? -2.051 -16.297 -5.844 1 92.94 34 ARG B CA 1
ATOM 902 C C . ARG B 1 34 ? -0.844 -15.641 -5.18 1 92.94 34 ARG B C 1
ATOM 904 O O . ARG B 1 34 ? 0.248 -15.617 -5.754 1 92.94 34 ARG B O 1
ATOM 911 N N . VAL B 1 35 ? -1.115 -15.164 -4.016 1 95 35 VAL B N 1
ATOM 912 C CA . VAL B 1 35 ? -0.072 -14.578 -3.176 1 95 35 VAL B CA 1
ATOM 913 C C . VAL B 1 35 ? 0.22 -15.508 -1.998 1 95 35 VAL B C 1
ATOM 915 O O . VAL B 1 35 ? -0.696 -15.922 -1.283 1 95 35 VAL B O 1
ATOM 918 N N . THR B 1 36 ? 1.442 -15.836 -1.868 1 94.88 36 THR B N 1
ATOM 919 C CA . THR B 1 36 ? 1.815 -16.719 -0.762 1 94.88 36 THR B CA 1
ATOM 920 C C . THR B 1 36 ? 1.636 -16 0.575 1 94.88 36 THR B C 1
ATOM 922 O O . THR B 1 36 ? 1.591 -14.773 0.628 1 94.88 36 THR B O 1
ATOM 925 N N . LYS B 1 37 ? 1.555 -16.766 1.628 1 93.44 37 LYS B N 1
ATOM 926 C CA . LYS B 1 37 ? 1.374 -16.203 2.961 1 93.44 37 LYS B CA 1
ATOM 927 C C . LYS B 1 37 ? 2.535 -15.281 3.332 1 93.44 37 LYS B C 1
ATOM 929 O O . LYS B 1 37 ? 2.324 -14.156 3.785 1 93.44 37 LYS B O 1
ATOM 934 N N . PRO B 1 38 ? 3.781 -15.68 3.141 1 94.75 38 PRO B N 1
ATOM 935 C CA . PRO B 1 38 ? 4.891 -14.781 3.475 1 94.75 38 PRO B CA 1
ATOM 936 C C . PRO B 1 38 ? 4.879 -13.5 2.648 1 94.75 38 PRO B C 1
ATOM 938 O O . PRO B 1 38 ? 5.254 -12.438 3.15 1 94.75 38 PRO B O 1
ATOM 941 N N . ALA B 1 39 ? 4.461 -13.586 1.444 1 94.94 39 ALA B N 1
ATOM 942 C CA . ALA B 1 39 ? 4.352 -12.398 0.601 1 94.94 39 ALA B CA 1
ATOM 943 C C . ALA B 1 39 ? 3.281 -11.445 1.131 1 94.94 39 ALA B C 1
ATOM 945 O O . ALA B 1 39 ? 3.49 -10.234 1.172 1 94.94 39 ALA B O 1
ATOM 946 N N . GLY B 1 40 ? 2.223 -12 1.514 1 92.06 40 GLY B N 1
ATOM 947 C CA . GLY B 1 40 ? 1.185 -11.203 2.148 1 92.06 40 GLY B CA 1
ATOM 948 C C . GLY B 1 40 ? 1.658 -10.5 3.406 1 92.06 40 GLY B C 1
ATOM 949 O O . GLY B 1 40 ? 1.345 -9.328 3.623 1 92.06 40 GLY B O 1
ATOM 950 N N . ASP B 1 41 ? 2.365 -11.211 4.223 1 90.5 41 ASP B N 1
ATOM 951 C CA . ASP B 1 41 ? 2.926 -10.625 5.438 1 90.5 41 ASP B CA 1
ATOM 952 C C . ASP B 1 41 ? 3.879 -9.484 5.109 1 90.5 41 ASP B C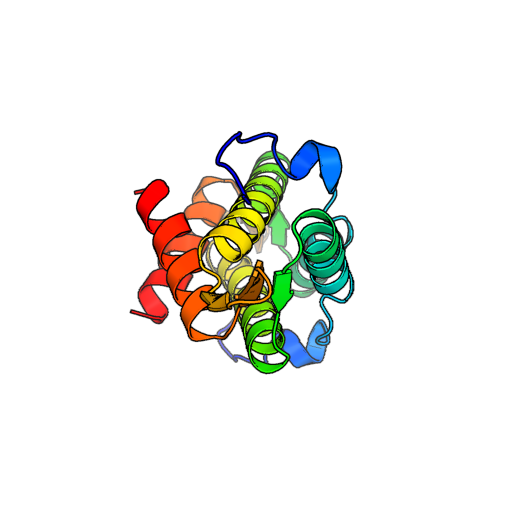 1
ATOM 954 O O . ASP B 1 41 ? 3.904 -8.469 5.809 1 90.5 41 ASP B O 1
ATOM 958 N N . LEU B 1 42 ? 4.574 -9.617 4.07 1 92.06 42 LEU B N 1
ATOM 959 C CA . LEU B 1 42 ? 5.52 -8.586 3.656 1 92.06 42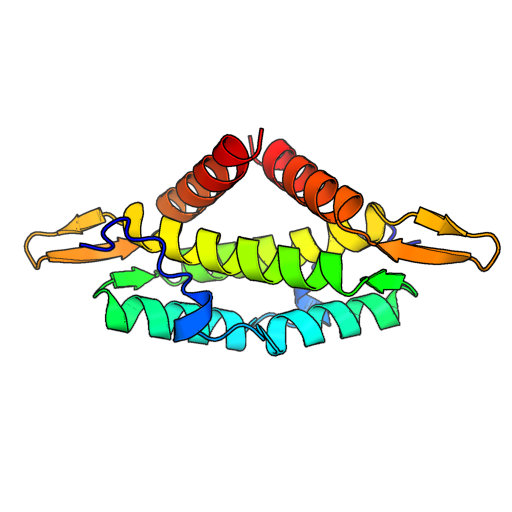 LEU B CA 1
ATOM 960 C C . LEU B 1 42 ? 4.789 -7.344 3.17 1 92.06 42 LEU B C 1
ATOM 962 O O . LEU B 1 42 ? 5.172 -6.219 3.51 1 92.06 42 LEU B O 1
ATOM 966 N N . ILE B 1 43 ? 3.756 -7.551 2.479 1 92.31 43 ILE B N 1
ATOM 967 C CA . ILE B 1 43 ? 2.963 -6.434 1.979 1 92.31 43 ILE B CA 1
ATOM 968 C C . ILE B 1 43 ? 2.383 -5.648 3.152 1 92.31 43 ILE B C 1
ATOM 970 O O . ILE B 1 43 ? 2.438 -4.414 3.17 1 92.31 43 ILE B O 1
ATOM 974 N N . ASN B 1 44 ? 1.917 -6.309 4.094 1 89.25 44 ASN B N 1
ATOM 975 C CA . ASN B 1 44 ? 1.356 -5.652 5.27 1 89.25 44 ASN B CA 1
ATOM 976 C C . ASN B 1 44 ? 2.42 -4.875 6.035 1 89.25 44 ASN B C 1
ATOM 978 O O . ASN B 1 44 ? 2.162 -3.771 6.52 1 89.25 44 ASN B O 1
ATOM 982 N N . ALA B 1 45 ? 3.545 -5.492 6.176 1 89.19 45 ALA B N 1
ATOM 983 C CA . ALA B 1 45 ? 4.652 -4.816 6.848 1 89.19 45 ALA B CA 1
ATOM 984 C C . ALA B 1 45 ? 5.074 -3.562 6.094 1 89.19 45 ALA B C 1
ATOM 986 O O . ALA B 1 45 ? 5.336 -2.521 6.703 1 89.19 45 ALA B O 1
ATOM 987 N N . LEU B 1 46 ? 5.086 -3.641 4.789 1 91.38 46 LEU B N 1
ATOM 988 C CA . LEU B 1 46 ? 5.465 -2.514 3.945 1 91.38 46 LEU B CA 1
ATOM 989 C C . LEU B 1 46 ? 4.449 -1.383 4.055 1 91.38 46 LEU B C 1
ATOM 991 O O . LEU B 1 46 ? 4.824 -0.213 4.168 1 91.38 46 LEU B O 1
ATOM 995 N N . LEU B 1 47 ? 3.238 -1.738 4.051 1 89.56 47 LEU B N 1
ATOM 996 C CA . LEU B 1 47 ? 2.178 -0.742 4.156 1 89.56 47 LEU B CA 1
ATOM 997 C C . LEU B 1 47 ? 2.23 -0.033 5.504 1 89.56 47 LEU B C 1
ATOM 999 O O . LEU B 1 47 ? 2.088 1.19 5.574 1 89.56 47 LEU B O 1
ATOM 1003 N N . SER B 1 48 ? 2.5 -0.779 6.539 1 87.31 48 SER B N 1
ATOM 1004 C CA . SER B 1 48 ? 2.623 -0.199 7.871 1 87.31 48 SER B CA 1
ATOM 1005 C C . SER B 1 48 ? 3.799 0.769 7.949 1 87.31 48 SER B C 1
ATOM 1007 O O . SER B 1 48 ? 3.678 1.859 8.508 1 87.31 48 SER B O 1
ATOM 1009 N N . GLU B 1 49 ? 4.844 0.401 7.395 1 89.69 49 GLU B N 1
ATOM 1010 C CA . GLU B 1 49 ? 6.02 1.268 7.379 1 89.69 49 GLU B CA 1
ATOM 1011 C C . GLU B 1 49 ? 5.773 2.514 6.531 1 89.69 49 GLU B C 1
ATOM 1013 O O . GLU B 1 49 ? 6.211 3.609 6.891 1 89.69 49 GLU B O 1
ATOM 1018 N N . PHE B 1 50 ? 5.098 2.232 5.422 1 90.5 50 PHE B N 1
ATOM 1019 C CA . PHE B 1 50 ? 4.766 3.34 4.535 1 90.5 50 PHE B CA 1
ATOM 1020 C C . PHE B 1 50 ? 3.918 4.379 5.258 1 90.5 50 PHE B C 1
ATOM 1022 O O . PHE B 1 50 ? 4.195 5.578 5.18 1 90.5 50 PHE B O 1
ATOM 1029 N N . ILE B 1 51 ? 2.971 4.027 5.969 1 90.31 51 ILE B N 1
ATOM 1030 C CA . ILE B 1 51 ? 2.09 4.934 6.695 1 90.31 51 ILE B CA 1
ATOM 1031 C C . ILE B 1 51 ? 2.883 5.676 7.77 1 90.31 51 ILE B C 1
ATOM 1033 O O . ILE B 1 51 ? 2.693 6.879 7.969 1 90.31 51 ILE B O 1
ATOM 1037 N N . LEU B 1 52 ? 3.719 4.977 8.383 1 88.81 52 LEU B N 1
ATOM 1038 C CA . LEU B 1 52 ? 4.562 5.617 9.391 1 88.81 52 LEU B CA 1
ATOM 1039 C C . LEU B 1 52 ? 5.457 6.672 8.75 1 88.81 52 LEU B C 1
ATOM 1041 O O . LEU B 1 52 ? 5.652 7.75 9.312 1 88.81 52 LEU B O 1
ATOM 1045 N N . GLN B 1 53 ? 6.043 6.371 7.605 1 92.19 53 GLN B N 1
ATOM 1046 C CA . GLN B 1 53 ? 6.887 7.328 6.898 1 92.19 53 GLN B CA 1
ATOM 1047 C C . GLN B 1 53 ? 6.09 8.562 6.48 1 92.19 53 GLN B C 1
ATOM 1049 O O . GLN B 1 53 ? 6.621 9.672 6.457 1 92.19 53 GLN B O 1
ATOM 1054 N N . LEU B 1 54 ? 4.797 8.344 6.152 1 92.56 54 LEU B N 1
ATOM 1055 C CA . LEU B 1 54 ? 3.953 9.492 5.832 1 92.56 54 LEU B CA 1
ATOM 1056 C C . LEU B 1 54 ? 3.922 10.484 6.988 1 92.56 54 LEU B C 1
ATOM 1058 O O . LEU B 1 54 ? 4.133 11.68 6.789 1 92.56 54 LEU B O 1
ATOM 1062 N N . CYS B 1 55 ? 3.691 10 8.133 1 89.38 55 CYS B N 1
ATOM 1063 C CA . CYS B 1 55 ? 3.648 10.836 9.328 1 89.38 55 CYS B CA 1
ATOM 1064 C C . CYS B 1 55 ? 4.961 11.594 9.508 1 89.38 55 CYS B C 1
ATOM 1066 O O . CYS B 1 55 ? 4.957 12.781 9.836 1 89.38 55 CYS B O 1
ATOM 1068 N N . HIS B 1 56 ? 6.008 10.984 9.258 1 89.31 56 HIS B N 1
ATOM 1069 C CA . HIS B 1 56 ? 7.328 11.57 9.453 1 89.31 56 HIS B CA 1
ATOM 1070 C C . HIS B 1 56 ? 7.613 12.656 8.422 1 89.31 56 HIS B C 1
ATOM 1072 O O . HIS B 1 56 ? 8.352 13.602 8.695 1 89.31 56 HIS B O 1
ATOM 1078 N N . GLN B 1 57 ? 6.988 12.555 7.234 1 92.69 57 GLN B N 1
ATOM 1079 C CA . GLN B 1 57 ? 7.336 13.422 6.117 1 92.69 57 GLN B CA 1
ATOM 1080 C C . GLN B 1 57 ? 6.445 14.664 6.086 1 92.69 57 GLN B C 1
ATOM 1082 O O . GLN B 1 57 ? 6.73 15.625 5.367 1 92.69 57 GLN B O 1
ATOM 1087 N N . GLY B 1 58 ? 5.406 14.703 6.859 1 93.06 58 GLY B N 1
ATOM 1088 C CA . GLY B 1 58 ? 4.48 15.82 6.859 1 93.06 58 GLY B CA 1
ATOM 1089 C C . GLY B 1 58 ? 5.121 17.125 7.297 1 93.06 58 GLY B C 1
ATOM 1090 O O . GLY B 1 58 ? 6.168 17.125 7.945 1 93.06 58 GLY B O 1
ATOM 1091 N N . SER B 1 59 ? 4.539 18.203 6.828 1 93.38 59 SER B N 1
ATOM 1092 C CA . SER B 1 59 ? 4.98 19.531 7.242 1 93.38 59 SER B CA 1
ATOM 1093 C C . SER B 1 59 ? 4.293 19.969 8.531 1 93.38 59 SER B C 1
ATOM 1095 O O . SER B 1 59 ? 3.084 19.781 8.695 1 93.38 59 SER B O 1
ATOM 1097 N N . VAL B 1 60 ? 5.07 20.422 9.5 1 88.06 60 VAL B N 1
ATOM 1098 C CA . VAL B 1 60 ? 4.539 20.844 10.789 1 88.06 60 VAL B CA 1
ATOM 1099 C C . VAL B 1 60 ? 4.352 22.359 10.805 1 88.06 60 VAL B C 1
ATOM 1101 O O . VAL B 1 60 ? 5.258 23.094 10.414 1 88.06 60 VAL B O 1
ATOM 1104 N N . SER B 1 61 ? 3.119 22.781 11.086 1 83.62 61 SER B N 1
ATOM 1105 C CA . SER B 1 61 ? 2.811 24.188 11.234 1 83.62 61 SER B CA 1
ATOM 1106 C C . SER B 1 61 ? 2.965 24.641 12.68 1 83.62 61 SER B C 1
ATOM 1108 O O . SER B 1 61 ? 3.318 23.844 13.555 1 83.62 61 SER B O 1
ATOM 1110 N N . ALA B 1 62 ? 2.74 25.906 12.867 1 85.69 62 ALA B N 1
ATOM 1111 C CA . ALA B 1 62 ? 2.807 26.516 14.195 1 85.69 62 ALA B CA 1
ATOM 1112 C C . ALA B 1 62 ? 1.806 25.859 15.148 1 85.69 62 ALA B C 1
ATOM 1114 O O . ALA B 1 62 ? 2.037 25.797 16.359 1 85.69 62 ALA B O 1
ATOM 1115 N N . SER B 1 63 ? 0.745 25.266 14.672 1 84.56 63 SER B N 1
ATOM 1116 C CA . SER B 1 63 ? -0.296 24.594 15.445 1 84.56 63 SER B CA 1
ATOM 1117 C C . SER B 1 63 ? 0.133 23.188 15.852 1 84.56 63 SER B C 1
ATOM 1119 O O . SER B 1 63 ? -0.6 22.484 16.562 1 84.56 63 SER B O 1
ATOM 1121 N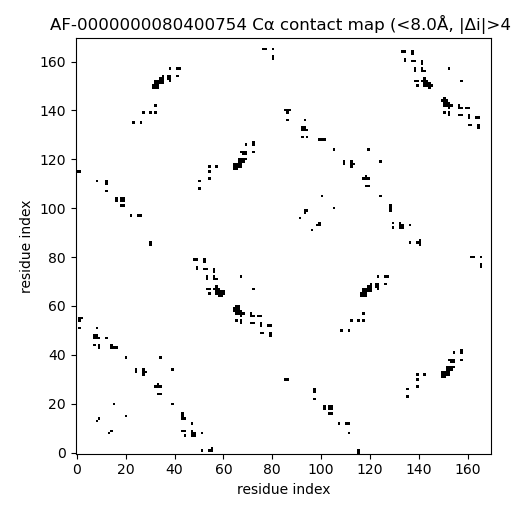 N . LYS B 1 64 ? 1.355 22.875 15.414 1 83.75 64 LYS B N 1
ATOM 1122 C CA . LYS B 1 64 ? 1.938 21.562 15.68 1 83.75 64 LYS B CA 1
ATOM 1123 C C . LYS B 1 64 ? 1.152 20.453 14.969 1 83.75 64 LYS B C 1
ATOM 1125 O O . LYS B 1 64 ? 1.175 19.297 15.398 1 83.75 64 LYS B O 1
ATOM 1130 N N . LYS B 1 65 ? 0.334 20.938 13.984 1 86.5 65 LYS B N 1
ATOM 1131 C CA . LYS B 1 65 ? -0.376 19.969 13.172 1 86.5 65 LYS B CA 1
ATOM 1132 C C . LYS B 1 65 ? 0.42 19.609 11.914 1 86.5 65 LYS B C 1
ATOM 1134 O O . LYS B 1 65 ? 0.94 20.484 11.234 1 86.5 65 LYS B O 1
ATOM 1139 N N . ARG B 1 66 ? 0.543 18.312 11.695 1 91.88 66 ARG B N 1
ATOM 1140 C CA . ARG B 1 66 ? 1.264 17.875 10.5 1 91.88 66 ARG B CA 1
ATOM 1141 C C . ARG B 1 66 ? 0.311 17.688 9.328 1 91.88 66 ARG B C 1
ATOM 1143 O O . ARG B 1 66 ? -0.796 17.172 9.5 1 91.88 66 ARG B O 1
ATOM 1150 N N . VAL B 1 67 ? 0.771 18.234 8.188 1 95.06 67 VAL B N 1
ATOM 1151 C CA . VAL B 1 67 ? -0.005 18.031 6.965 1 95.06 67 VAL B CA 1
ATOM 1152 C C . VAL B 1 67 ? 0.81 17.234 5.957 1 95.06 67 VAL B C 1
ATOM 1154 O O . VAL B 1 67 ? 1.969 17.547 5.684 1 95.06 67 VAL B O 1
ATOM 1157 N N . VAL B 1 68 ? 0.232 16.219 5.48 1 96.12 68 VAL B N 1
ATOM 1158 C CA . VAL B 1 68 ? 0.833 15.359 4.465 1 96.12 68 VAL B CA 1
ATOM 1159 C C . VAL B 1 68 ? 0.195 15.641 3.105 1 96.12 68 VAL B C 1
ATOM 1161 O O . VAL B 1 68 ? -1.015 15.477 2.934 1 96.12 68 VAL B O 1
ATOM 1164 N N . ASN B 1 69 ? 0.963 16.141 2.17 1 96.94 69 ASN B N 1
ATOM 1165 C CA . ASN B 1 69 ? 0.523 16.375 0.799 1 96.94 69 ASN B CA 1
ATOM 1166 C C . ASN B 1 69 ? 1.204 15.414 -0.176 1 96.94 69 ASN B C 1
ATOM 1168 O O . ASN B 1 69 ? 1.88 14.469 0.241 1 96.94 69 ASN B O 1
ATOM 1172 N N . GLU B 1 70 ? 1.016 15.562 -1.495 1 96.81 70 GLU B N 1
ATOM 1173 C CA . GLU B 1 70 ? 1.488 14.641 -2.523 1 96.81 70 GLU B CA 1
ATOM 1174 C C . GLU B 1 70 ? 3.012 14.539 -2.518 1 96.81 70 GLU B C 1
ATOM 1176 O O . GLU B 1 70 ? 3.568 13.469 -2.764 1 96.81 70 GLU B O 1
ATOM 1181 N N . VAL B 1 71 ? 3.598 15.75 -2.232 1 96.38 71 VAL B N 1
ATOM 1182 C CA . VAL B 1 71 ? 5.059 15.766 -2.209 1 96.38 71 VAL B CA 1
ATOM 1183 C C . VAL B 1 71 ? 5.57 14.867 -1.089 1 96.38 71 VAL B C 1
ATOM 1185 O O . VAL B 1 71 ? 6.516 14.094 -1.284 1 96.38 71 VAL B O 1
ATOM 1188 N N . HIS B 1 72 ? 4.895 14.891 0.057 1 96.62 72 HIS B N 1
ATOM 1189 C CA . HIS B 1 72 ? 5.273 14.062 1.194 1 96.62 72 HIS B CA 1
ATOM 1190 C C . HIS B 1 72 ? 5.035 12.586 0.9 1 96.62 72 HIS B C 1
ATOM 1192 O O . HIS B 1 72 ? 5.797 11.727 1.354 1 96.62 72 HIS B O 1
ATOM 1198 N N . VAL B 1 73 ? 4.008 12.203 0.139 1 95.88 73 VAL B N 1
ATOM 1199 C CA . VAL B 1 73 ? 3.729 10.82 -0.241 1 95.88 73 VAL B CA 1
ATOM 1200 C C . VAL B 1 73 ? 4.879 10.273 -1.084 1 95.88 73 VAL B C 1
ATOM 1202 O O . VAL B 1 73 ? 5.359 9.164 -0.846 1 95.88 73 VAL B O 1
ATOM 1205 N N . ARG B 1 74 ? 5.32 11.062 -1.976 1 94.62 74 ARG B N 1
ATOM 1206 C CA . ARG B 1 74 ? 6.406 10.641 -2.852 1 94.62 74 ARG B CA 1
ATOM 1207 C C . ARG B 1 74 ? 7.703 10.453 -2.066 1 94.62 74 ARG B C 1
ATOM 1209 O O . ARG B 1 74 ? 8.414 9.461 -2.258 1 94.62 74 ARG B O 1
ATOM 1216 N N . THR B 1 75 ? 7.91 11.43 -1.227 1 94.88 75 THR B N 1
ATOM 1217 C CA . THR B 1 75 ? 9.117 11.336 -0.414 1 94.88 75 THR B CA 1
ATOM 1218 C C . THR B 1 75 ? 9.062 10.117 0.495 1 94.88 75 THR B C 1
ATOM 1220 O O . THR B 1 75 ? 10.086 9.469 0.735 1 94.88 75 THR B O 1
ATOM 1223 N N . ALA B 1 76 ? 7.926 9.781 1.029 1 93.44 76 ALA B N 1
ATOM 1224 C CA . ALA B 1 76 ? 7.746 8.594 1.868 1 93.44 76 ALA B CA 1
ATOM 1225 C C . ALA B 1 76 ? 8.023 7.32 1.083 1 93.44 76 ALA B C 1
ATOM 1227 O O . ALA B 1 76 ? 8.68 6.402 1.587 1 93.44 76 ALA B O 1
ATOM 1228 N N . LEU B 1 77 ? 7.484 7.242 -0.169 1 93.06 77 LEU B N 1
ATOM 1229 C CA . LEU B 1 77 ? 7.734 6.094 -1.031 1 93.06 77 LEU B CA 1
ATOM 1230 C C . LEU B 1 77 ? 9.219 5.949 -1.329 1 93.06 77 LEU B C 1
ATOM 1232 O O . LEU B 1 77 ? 9.766 4.848 -1.256 1 93.06 77 LEU B O 1
ATOM 1236 N N . GLU B 1 78 ? 9.836 7.09 -1.617 1 91.44 78 GLU B N 1
ATOM 1237 C CA . GLU B 1 78 ? 11.273 7.105 -1.871 1 91.44 78 GLU B CA 1
ATOM 1238 C C . GLU B 1 78 ? 12.055 6.598 -0.661 1 91.44 78 GLU B C 1
ATOM 1240 O O . GLU B 1 78 ? 12.977 5.789 -0.802 1 91.44 78 GLU B O 1
ATOM 1245 N N . THR B 1 79 ? 11.711 7.062 0.492 1 91.25 79 THR B N 1
ATOM 1246 C CA . THR B 1 79 ? 12.375 6.664 1.726 1 91.25 79 THR B CA 1
ATOM 1247 C C . THR B 1 79 ? 12.18 5.176 1.993 1 91.25 79 THR B C 1
ATOM 1249 O O . THR B 1 79 ? 13.125 4.469 2.344 1 91.25 79 THR B O 1
ATOM 1252 N N . LEU B 1 80 ? 11 4.676 1.813 1 87.44 80 LEU B N 1
ATOM 1253 C CA . LEU B 1 80 ? 10.68 3.266 2.002 1 87.44 80 LEU B CA 1
ATOM 1254 C C . LE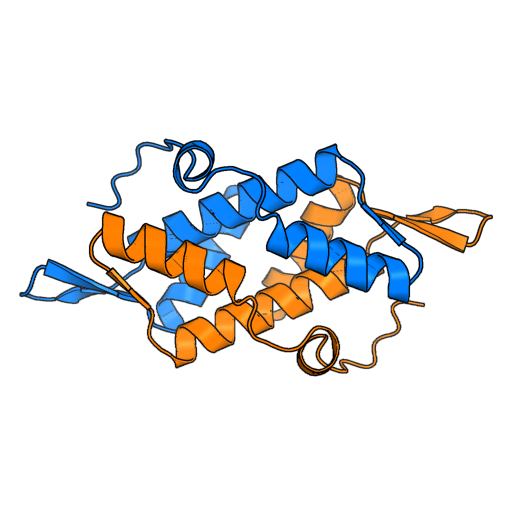U B 1 80 ? 11.508 2.389 1.072 1 87.44 80 LEU B C 1
ATOM 1256 O O . LEU B 1 80 ? 12.094 1.396 1.51 1 87.44 80 LEU B O 1
ATOM 1260 N N . TYR B 1 81 ? 11.531 2.789 -0.179 1 88.12 81 TYR B N 1
ATOM 1261 C CA . TYR B 1 81 ? 12.273 2.018 -1.17 1 88.12 81 TYR B CA 1
ATOM 1262 C C . TYR B 1 81 ? 13.773 2.072 -0.897 1 88.12 81 TYR B C 1
ATOM 1264 O O . TYR B 1 81 ? 14.461 1.052 -0.962 1 88.12 81 TYR B O 1
ATOM 1272 N N . ALA B 1 82 ? 14.266 3.207 -0.59 1 86.81 82 ALA B N 1
ATOM 1273 C CA . ALA B 1 82 ? 15.688 3.387 -0.332 1 86.81 82 ALA B CA 1
ATOM 1274 C C . ALA B 1 82 ? 16.141 2.557 0.868 1 86.81 82 ALA B C 1
ATOM 1276 O O . ALA B 1 82 ? 17.281 2.074 0.908 1 86.81 82 ALA B O 1
ATOM 1277 N N . ALA B 1 83 ? 15.297 2.318 1.823 1 81.25 83 ALA B N 1
ATOM 1278 C CA . ALA B 1 83 ? 15.617 1.564 3.033 1 81.25 83 ALA B CA 1
ATOM 1279 C C . ALA B 1 83 ? 15.664 0.066 2.75 1 81.25 83 ALA B C 1
ATOM 1281 O O . ALA B 1 83 ? 16.172 -0.711 3.562 1 81.25 83 ALA B O 1
ATOM 1282 N N . ARG B 1 84 ? 15.312 -0.435 1.568 1 77.31 84 ARG B N 1
ATOM 1283 C CA . ARG B 1 84 ? 15.211 -1.86 1.271 1 77.31 84 ARG B CA 1
ATOM 1284 C C . ARG B 1 84 ? 16.141 -2.25 0.126 1 77.31 84 ARG B C 1
ATOM 1286 O O . ARG B 1 84 ? 16.172 -3.412 -0.286 1 77.31 84 ARG B O 1
ATOM 1293 N N . LEU B 1 85 ? 16.875 -1.269 -0.427 1 68.88 85 LEU B N 1
ATOM 1294 C CA . LEU B 1 85 ? 17.969 -1.546 -1.353 1 68.88 85 LEU B CA 1
ATOM 1295 C C . LEU B 1 85 ? 19.234 -1.907 -0.597 1 68.88 85 LEU B C 1
ATOM 1297 O O . LEU B 1 85 ? 19.469 -1.433 0.52 1 68.88 85 LEU B O 1
#

Foldseek 3Di:
DLPPPPPQVCVVVPPDVVVVVVVVVVVCVVVVHDDDPVRSVVVSSLVSQLVSQQQVQFDQDPVRDGDGDPVSSVVSVVVSVVVVD/DLDPPPPQCCVVVPDDVVVVVVVVVVVCVVVVHDDDPVRNVVVRSLVSQLVSQQQVQFDQDPVRDGDGDPVSSVVSVVVSVVVVD

InterPro domains:
  IPR003958 Transcription factor CBF/NF-Y/archaeal histone domain [PF00808] (14-77)
  IPR009072 Histone-fold [G3DSA:1.10.20.10] (8-84)
  IPR009072 Histone-fold [SSF47113] (11-80)

Solvent-accessible surface area (backbone atoms only — not comparable to full-atom values): 9212 Å² total; per-residue (Å²): 114,74,59,75,73,76,64,53,45,32,74,72,71,40,52,73,53,50,58,58,51,48,50,47,49,52,51,19,63,76,60,46,36,45,70,38,70,68,25,51,53,48,50,46,52,49,52,35,50,44,54,52,34,33,58,61,48,27,50,71,48,95,84,64,40,26,43,24,40,53,69,26,49,51,52,21,51,49,52,56,53,60,71,73,106,116,73,60,75,74,75,61,52,45,37,73,73,67,39,59,67,57,50,59,57,50,49,50,48,48,52,51,22,63,75,61,46,35,46,70,38,70,68,23,50,54,47,50,48,52,49,52,38,50,43,55,52,35,34,59,60,46,27,49,69,48,95,84,64,41,27,41,26,41,54,70,24,49,51,51,20,52,49,52,54,52,60,72,72,107

Secondary structure (DSSP, 8-state):
---S----HHHHH-S--HHHHHHHHHHHHHHTEEE-HHHHHHHHHHHHHHHHHHHHHSEE-TTS-EEE-HHHHHHHHHHHHHTT-/---S----HHHHS-S--HHHHHHHHHHHHHHTEEE-HHHHHHHHHHHHHHHHHHHHHSEE-TTS-EEE-HHHHHHHHHHHHHTT-